Protein AF-G9KZJ2-F1 (afdb_monomer_lite)

Secondary structure (DSSP, 8-state):
-PPEEETTTTEEESSHHHHHHHTTSHHHHHHHHHHHTTPPPPPHHHHHHHHHHHHHHHHHHHHS---EETTTTEE-SSHHHHHHHHTSHHHHHHHHHHHHHHHHHHHHHHHHHHHHTT----

Radius of gyration: 30.72 Å; chains: 1; bounding box: 65×27×93 Å

Structure (mmCIF, N/CA/C/O backbone):
data_AF-G9KZJ2-F1
#
_entry.id   AF-G9KZJ2-F1
#
loop_
_atom_site.group_PDB
_atom_site.id
_atom_site.type_symbol
_atom_site.label_atom_id
_atom_site.label_alt_id
_atom_site.label_comp_id
_atom_site.label_asym_id
_atom_site.label_entity_id
_atom_site.label_seq_id
_atom_site.pdbx_PDB_ins_code
_atom_site.Cartn_x
_atom_site.Cartn_y
_atom_site.Cartn_z
_atom_site.occupancy
_atom_site.B_iso_or_equiv
_atom_site.auth_seq_id
_atom_site.auth_comp_id
_atom_site.auth_asym_id
_atom_site.auth_atom_id
_atom_site.pdbx_PDB_model_num
ATOM 1 N N . MET A 1 1 ? 22.090 1.490 -35.658 1.00 63.34 1 MET A N 1
ATOM 2 C CA . MET A 1 1 ? 20.913 1.982 -34.906 1.00 63.34 1 MET A CA 1
ATOM 3 C C . MET A 1 1 ? 21.382 2.401 -33.523 1.00 63.34 1 MET A C 1
ATOM 5 O O . MET A 1 1 ? 22.229 1.709 -32.973 1.00 63.34 1 MET A O 1
ATOM 9 N N . ALA A 1 2 ? 20.913 3.532 -32.995 1.00 76.81 2 ALA A N 1
ATOM 10 C CA . ALA A 1 2 ? 21.271 3.960 -31.643 1.00 76.81 2 ALA A CA 1
ATOM 11 C C . ALA A 1 2 ? 20.553 3.078 -30.608 1.00 76.81 2 ALA A C 1
ATOM 13 O O . ALA A 1 2 ? 19.364 2.810 -30.745 1.00 76.81 2 ALA A O 1
ATOM 14 N N . THR A 1 3 ? 21.274 2.616 -29.588 1.00 85.00 3 THR A N 1
ATOM 15 C CA . THR A 1 3 ? 20.708 1.855 -28.465 1.00 85.00 3 THR A CA 1
ATOM 16 C C . THR A 1 3 ? 20.401 2.800 -27.312 1.00 85.00 3 THR A C 1
ATOM 18 O O . THR A 1 3 ? 21.304 3.476 -26.814 1.00 85.00 3 THR A O 1
ATOM 21 N N . TYR A 1 4 ? 19.154 2.833 -26.851 1.00 92.38 4 TYR A N 1
ATOM 22 C CA . TYR A 1 4 ? 18.740 3.695 -25.744 1.00 92.38 4 TYR A CA 1
ATOM 23 C C . TYR A 1 4 ? 18.780 2.904 -24.444 1.00 92.38 4 TYR A C 1
ATOM 25 O O . TYR A 1 4 ? 18.155 1.858 -24.348 1.00 92.38 4 TYR A O 1
ATOM 33 N N . THR A 1 5 ? 19.501 3.363 -23.423 1.00 94.50 5 THR A N 1
ATOM 34 C CA . THR A 1 5 ? 19.716 2.559 -22.205 1.00 94.50 5 THR A CA 1
ATOM 35 C C . THR A 1 5 ? 19.346 3.304 -20.935 1.00 94.50 5 THR A C 1
ATOM 37 O O . THR A 1 5 ? 19.551 4.513 -20.834 1.00 94.50 5 THR A O 1
ATOM 40 N N . CYS A 1 6 ? 18.863 2.584 -19.924 1.00 95.25 6 CYS A N 1
ATOM 41 C CA . CYS A 1 6 ? 18.744 3.100 -18.563 1.00 95.25 6 CYS A CA 1
ATOM 42 C C . CYS A 1 6 ? 19.760 2.403 -17.652 1.00 95.25 6 CYS A C 1
ATOM 44 O O . CYS A 1 6 ? 19.620 1.219 -17.356 1.00 95.25 6 CYS A O 1
ATOM 46 N N . ILE A 1 7 ? 20.747 3.150 -17.151 1.00 93.25 7 ILE A N 1
ATOM 47 C CA . ILE A 1 7 ? 21.814 2.611 -16.288 1.00 93.25 7 ILE A CA 1
ATOM 48 C C . ILE A 1 7 ? 21.248 2.130 -14.945 1.00 93.25 7 ILE A C 1
ATOM 50 O O . ILE A 1 7 ? 21.609 1.060 -14.462 1.00 93.25 7 ILE A O 1
ATOM 54 N N . THR A 1 8 ? 20.320 2.892 -14.355 1.00 93.94 8 THR A N 1
ATOM 55 C CA . THR A 1 8 ? 19.691 2.554 -13.067 1.00 93.94 8 THR A CA 1
ATOM 56 C C . THR A 1 8 ? 18.932 1.230 -13.129 1.00 93.94 8 THR A C 1
ATOM 58 O O . THR A 1 8 ? 18.935 0.489 -12.154 1.00 93.94 8 THR A O 1
ATOM 61 N N . CYS A 1 9 ? 18.310 0.914 -14.267 1.00 95.00 9 CYS A N 1
ATOM 62 C CA . CYS A 1 9 ? 17.515 -0.305 -14.434 1.00 95.00 9 CYS A CA 1
ATOM 63 C C . CYS A 1 9 ? 18.225 -1.401 -15.246 1.00 95.00 9 CYS A C 1
ATOM 65 O O . CYS A 1 9 ? 17.671 -2.485 -15.386 1.00 95.00 9 CYS A O 1
ATOM 67 N N . ARG A 1 10 ? 19.437 -1.130 -15.757 1.00 93.75 10 ARG A N 1
ATOM 68 C CA . ARG A 1 10 ? 20.263 -2.036 -16.578 1.00 93.75 10 ARG A CA 1
ATOM 69 C C . ARG A 1 10 ? 19.508 -2.647 -17.765 1.00 93.75 10 ARG A C 1
ATOM 71 O O . ARG A 1 10 ? 19.603 -3.841 -18.023 1.00 93.75 10 ARG A O 1
ATOM 78 N N . VAL A 1 11 ? 18.757 -1.814 -18.483 1.00 93.62 11 VAL A N 1
ATOM 79 C CA . VAL A 1 11 ? 17.929 -2.226 -19.627 1.00 93.62 11 VAL A CA 1
ATOM 80 C C . VAL A 1 11 ? 18.225 -1.369 -20.852 1.00 93.62 11 VAL A C 1
ATOM 82 O O . VAL A 1 11 ? 18.541 -0.181 -20.723 1.00 93.62 11 VAL A O 1
ATOM 85 N N . ALA A 1 12 ? 18.116 -1.984 -22.027 1.00 93.44 12 ALA A N 1
ATOM 86 C CA . ALA A 1 12 ? 18.220 -1.339 -23.326 1.00 93.44 12 ALA A CA 1
ATOM 87 C C . ALA A 1 12 ? 16.860 -1.344 -24.038 1.00 93.44 12 ALA A C 1
ATOM 89 O O . ALA A 1 12 ? 16.067 -2.272 -23.892 1.00 93.44 12 ALA A O 1
ATOM 90 N N . PHE A 1 13 ? 16.612 -0.304 -24.820 1.00 92.81 13 PHE A N 1
ATOM 91 C CA . PHE A 1 13 ? 15.410 -0.075 -25.601 1.00 92.81 13 PHE A CA 1
ATOM 92 C C . PHE A 1 13 ? 15.804 0.146 -27.060 1.00 92.81 13 PHE A C 1
ATOM 94 O O . PHE A 1 13 ? 16.853 0.728 -27.354 1.00 92.81 13 PHE A O 1
ATOM 101 N N . GLY A 1 14 ? 14.935 -0.298 -27.967 1.00 91.75 14 GLY A N 1
ATOM 102 C CA . GLY A 1 14 ? 15.102 -0.071 -29.403 1.00 91.75 14 GLY A CA 1
ATOM 103 C C . GLY A 1 14 ? 14.743 1.346 -29.853 1.00 91.75 14 GLY A C 1
ATOM 104 O O . GLY A 1 14 ? 15.063 1.711 -30.976 1.00 91.75 14 GLY A O 1
ATOM 105 N N . ASP A 1 15 ? 14.095 2.136 -28.991 1.00 93.25 15 ASP A N 1
ATOM 106 C CA . ASP A 1 15 ? 13.516 3.427 -29.352 1.00 93.25 15 ASP A CA 1
ATOM 107 C C . ASP A 1 15 ? 13.583 4.451 -28.197 1.00 93.25 15 ASP A C 1
ATOM 109 O O . ASP A 1 15 ? 13.521 4.095 -27.010 1.00 93.25 15 ASP A O 1
ATOM 113 N N . ALA A 1 16 ? 13.717 5.733 -28.550 1.00 93.00 16 ALA A N 1
ATOM 114 C CA . ALA A 1 16 ? 13.836 6.845 -27.606 1.00 93.00 16 ALA A CA 1
ATOM 115 C C . ALA A 1 16 ? 12.534 7.123 -26.834 1.00 93.00 16 ALA A C 1
ATOM 117 O O . ALA A 1 16 ? 12.573 7.515 -25.662 1.00 93.00 16 ALA A O 1
ATOM 118 N N . ASP A 1 17 ? 11.374 6.928 -27.459 1.00 94.38 17 ASP A N 1
ATOM 119 C CA . ASP A 1 17 ? 10.060 7.120 -26.841 1.00 94.38 17 ASP A CA 1
ATOM 120 C C . ASP A 1 17 ? 9.831 6.083 -25.753 1.00 94.38 17 ASP A C 1
ATOM 122 O O . ASP A 1 17 ? 9.367 6.418 -24.659 1.00 94.38 17 ASP A O 1
ATOM 126 N N . VAL A 1 18 ? 10.256 4.843 -26.004 1.00 93.94 18 VAL A N 1
ATOM 127 C CA . VAL A 1 18 ? 10.202 3.761 -25.014 1.00 93.94 18 VAL A CA 1
ATOM 128 C C . VAL A 1 18 ? 11.083 4.090 -23.806 1.00 93.94 18 VAL A C 1
ATOM 130 O O . VAL A 1 18 ? 10.648 3.926 -22.663 1.00 93.94 18 VAL A O 1
ATOM 133 N N . GLN A 1 19 ? 12.286 4.633 -24.022 1.00 94.69 19 GLN A N 1
ATOM 134 C CA . GLN A 1 19 ? 13.157 5.080 -22.929 1.00 94.69 19 GLN A CA 1
ATOM 135 C C . GLN A 1 19 ? 12.503 6.209 -22.111 1.00 94.69 19 GLN A C 1
ATOM 137 O O . GLN A 1 19 ? 12.499 6.164 -20.876 1.00 94.69 19 GLN A O 1
ATOM 142 N N . ARG A 1 20 ? 11.903 7.206 -22.773 1.00 95.19 20 ARG A N 1
ATOM 143 C CA . ARG A 1 20 ? 11.188 8.306 -22.102 1.00 95.19 20 ARG A CA 1
ATOM 144 C C . ARG A 1 20 ? 9.976 7.814 -21.314 1.00 95.19 20 ARG A C 1
ATOM 146 O O . ARG A 1 20 ? 9.739 8.289 -20.201 1.00 95.19 20 ARG A O 1
ATOM 153 N N . ALA A 1 21 ? 9.226 6.859 -21.859 1.00 95.62 21 ALA A N 1
ATOM 154 C CA . ALA A 1 21 ? 8.112 6.222 -21.169 1.00 95.62 21 ALA A CA 1
ATOM 155 C C . ALA A 1 21 ? 8.596 5.451 -19.932 1.00 95.62 21 ALA A C 1
ATOM 157 O O . ALA A 1 21 ? 8.006 5.590 -18.859 1.00 95.62 21 ALA A O 1
ATOM 158 N N . HIS A 1 22 ? 9.712 4.722 -20.042 1.00 95.38 22 HIS A N 1
ATOM 159 C CA . HIS A 1 22 ? 10.304 3.973 -18.935 1.00 95.38 22 HIS A CA 1
ATOM 160 C C . HIS A 1 22 ? 10.582 4.851 -17.704 1.00 95.38 22 HIS A C 1
ATOM 162 O O . HIS A 1 22 ? 10.215 4.455 -16.596 1.00 95.38 22 HIS A O 1
ATOM 168 N N . TYR A 1 23 ? 11.138 6.057 -17.869 1.00 96.00 23 TYR A N 1
ATOM 169 C CA . TYR A 1 23 ? 11.413 6.973 -16.748 1.00 96.00 23 TYR A CA 1
ATOM 170 C C . TYR A 1 23 ? 10.166 7.363 -15.933 1.00 96.00 23 TYR A C 1
ATOM 172 O O . TYR A 1 23 ? 10.283 7.746 -14.768 1.00 96.00 23 TYR A O 1
ATOM 180 N N . LYS A 1 24 ? 8.967 7.245 -16.516 1.00 96.06 24 LYS A N 1
ATOM 181 C CA . LYS A 1 24 ? 7.688 7.540 -15.851 1.00 96.06 24 LYS A CA 1
ATOM 182 C C . LYS A 1 24 ? 7.081 6.327 -15.140 1.00 96.06 24 LYS A C 1
ATOM 184 O O . LYS A 1 24 ? 6.099 6.489 -14.418 1.00 96.06 24 LYS A O 1
ATOM 189 N N . THR A 1 25 ? 7.636 5.132 -15.337 1.00 95.94 25 THR A N 1
ATOM 190 C CA . THR A 1 25 ? 7.114 3.890 -14.753 1.00 95.94 25 THR A CA 1
ATOM 191 C C . THR A 1 25 ? 7.478 3.744 -13.280 1.00 95.94 25 THR A C 1
ATOM 193 O O . THR A 1 25 ? 8.511 4.231 -12.810 1.00 95.94 25 THR A O 1
ATOM 196 N N . ASP A 1 26 ? 6.660 2.990 -12.548 1.00 95.12 26 ASP A N 1
ATOM 197 C CA . ASP A 1 26 ? 6.940 2.672 -11.147 1.00 95.12 26 ASP A CA 1
ATOM 198 C C . ASP A 1 26 ? 8.155 1.761 -10.985 1.00 95.12 26 ASP A C 1
ATOM 200 O O . ASP A 1 26 ? 8.866 1.873 -9.989 1.00 95.12 26 ASP A O 1
ATOM 204 N N . TRP A 1 27 ? 8.463 0.933 -11.987 1.00 96.44 27 TRP A N 1
ATOM 205 C CA . TRP A 1 27 ? 9.682 0.127 -11.995 1.00 96.44 27 TRP A CA 1
ATOM 206 C C . TRP A 1 27 ? 10.944 1.001 -11.959 1.00 96.44 27 TRP A C 1
ATOM 208 O O . TRP A 1 27 ? 11.838 0.761 -11.144 1.00 96.44 27 TRP A O 1
ATOM 218 N N . HIS A 1 28 ? 10.991 2.070 -12.767 1.00 96.56 28 HIS A N 1
ATOM 219 C CA . HIS A 1 28 ? 12.107 3.017 -12.746 1.00 96.56 28 HIS A CA 1
ATOM 220 C C . HIS A 1 28 ? 12.230 3.721 -11.391 1.00 96.56 28 HIS A C 1
ATOM 222 O O . HIS A 1 28 ? 13.308 3.749 -10.796 1.00 96.56 28 HIS A O 1
ATOM 228 N N . ARG A 1 29 ? 11.115 4.247 -10.867 1.00 96.56 29 ARG A N 1
ATOM 229 C CA . ARG A 1 29 ? 11.076 4.916 -9.555 1.00 96.56 29 ARG A CA 1
ATOM 230 C C . ARG A 1 29 ? 11.518 3.983 -8.428 1.00 96.56 29 ARG A C 1
ATOM 232 O O . ARG A 1 29 ? 12.242 4.405 -7.529 1.00 96.56 29 ARG A O 1
ATOM 239 N N . TYR A 1 30 ? 11.097 2.722 -8.478 1.00 96.00 30 TYR A N 1
ATOM 240 C CA . TYR A 1 30 ? 11.468 1.703 -7.505 1.00 96.00 30 TYR A CA 1
ATOM 241 C C . TYR A 1 30 ? 12.976 1.430 -7.532 1.00 96.00 30 TYR A C 1
ATOM 243 O O . TYR A 1 30 ? 13.634 1.529 -6.496 1.00 96.00 30 TYR A O 1
ATOM 251 N N . ASN A 1 31 ? 13.551 1.182 -8.711 1.00 96.69 31 ASN A N 1
ATOM 252 C CA . ASN A 1 31 ? 14.993 0.971 -8.852 1.00 96.69 31 ASN A CA 1
ATOM 253 C C . ASN A 1 31 ? 15.816 2.216 -8.505 1.00 96.69 31 ASN A C 1
ATOM 255 O O . ASN A 1 31 ? 16.897 2.085 -7.935 1.00 96.69 31 ASN A O 1
ATOM 259 N N . LEU A 1 32 ? 15.299 3.418 -8.774 1.00 96.06 32 LEU A N 1
ATOM 260 C CA . LEU A 1 32 ? 15.936 4.664 -8.354 1.00 96.06 32 LEU A CA 1
ATOM 261 C C . LEU A 1 32 ? 16.015 4.764 -6.825 1.00 96.06 32 LEU A C 1
ATOM 263 O O . LEU A 1 32 ? 17.086 5.047 -6.295 1.00 96.06 32 LEU A O 1
ATOM 267 N N . LYS A 1 33 ? 14.926 4.452 -6.109 1.00 96.19 33 LYS A N 1
ATOM 268 C CA . LYS A 1 33 ? 14.931 4.389 -4.636 1.00 96.19 33 LYS A CA 1
ATOM 269 C C . LYS A 1 33 ? 15.909 3.338 -4.108 1.00 96.19 33 LYS A C 1
ATOM 271 O O . LYS A 1 33 ? 16.604 3.606 -3.136 1.00 96.19 33 LYS A O 1
ATOM 276 N N . ARG A 1 34 ? 16.002 2.167 -4.754 1.00 96.50 34 ARG A N 1
ATOM 277 C CA . ARG A 1 34 ? 16.995 1.142 -4.381 1.00 96.50 34 ARG A CA 1
ATOM 278 C C . ARG A 1 34 ? 18.423 1.642 -4.572 1.00 96.50 34 ARG A C 1
ATOM 280 O O . ARG A 1 34 ? 19.224 1.486 -3.664 1.00 96.50 34 ARG A O 1
ATOM 287 N N . LYS A 1 35 ? 18.708 2.300 -5.698 1.00 95.06 35 LYS A N 1
ATOM 288 C CA . LYS A 1 35 ? 20.025 2.880 -5.985 1.00 95.06 35 LYS A CA 1
ATOM 289 C C . LYS A 1 35 ? 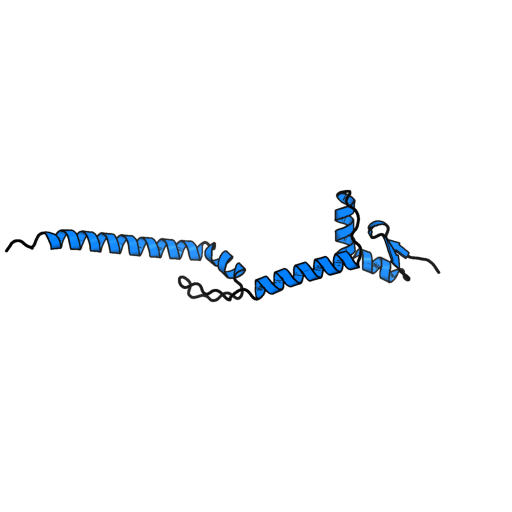20.433 3.934 -4.952 1.00 95.06 35 LYS A C 1
ATOM 291 O O . LYS A 1 35 ? 21.581 3.940 -4.541 1.00 95.06 35 LYS A O 1
ATOM 296 N N . VAL A 1 36 ? 19.506 4.802 -4.534 1.00 95.50 36 VAL A N 1
ATOM 297 C CA . VAL A 1 36 ? 19.755 5.810 -3.480 1.00 95.50 36 VAL A CA 1
ATOM 298 C C . VAL A 1 36 ? 20.061 5.160 -2.126 1.00 95.50 36 VAL A C 1
ATOM 300 O O . VAL A 1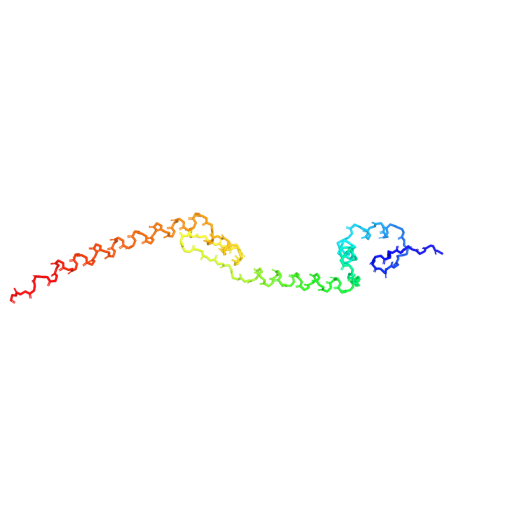 36 ? 20.766 5.744 -1.318 1.00 95.50 36 VAL A O 1
ATOM 303 N N . ALA A 1 37 ? 19.556 3.951 -1.890 1.00 96.06 37 ALA A N 1
ATOM 304 C CA . ALA A 1 37 ? 19.837 3.158 -0.698 1.00 96.06 37 ALA A CA 1
ATOM 305 C C . ALA A 1 37 ? 20.981 2.142 -0.904 1.00 96.06 37 ALA A C 1
ATOM 307 O O . ALA A 1 37 ? 21.014 1.128 -0.209 1.00 96.06 37 ALA A O 1
ATOM 308 N N . ASP A 1 38 ? 21.847 2.352 -1.905 1.00 94.19 38 ASP A N 1
ATOM 309 C CA . ASP A 1 38 ? 22.973 1.471 -2.266 1.00 94.19 38 ASP A CA 1
ATOM 310 C C . ASP A 1 38 ? 22.593 -0.006 -2.494 1.00 94.19 38 ASP A C 1
ATOM 312 O O . ASP A 1 38 ? 23.408 -0.925 -2.406 1.00 94.19 38 ASP A O 1
ATOM 316 N N . MET A 1 39 ? 21.331 -0.261 -2.845 1.00 93.19 39 MET A N 1
ATOM 317 C CA . MET A 1 39 ? 20.824 -1.589 -3.167 1.00 93.19 39 MET A CA 1
ATOM 318 C C . MET A 1 39 ? 20.874 -1.859 -4.672 1.00 93.19 39 MET A C 1
ATOM 320 O O . MET A 1 39 ? 20.610 -0.990 -5.506 1.00 93.19 39 MET A O 1
ATOM 324 N N . ALA A 1 40 ? 21.113 -3.124 -5.025 1.00 91.00 40 ALA A N 1
ATOM 325 C CA . ALA A 1 40 ? 21.068 -3.578 -6.411 1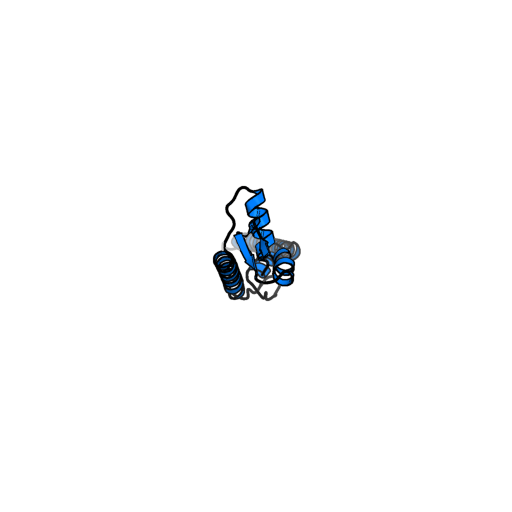.00 91.00 40 ALA A CA 1
ATOM 326 C C . ALA A 1 40 ? 19.685 -3.328 -7.059 1.00 91.00 40 ALA A C 1
ATOM 328 O O . ALA A 1 40 ? 18.652 -3.469 -6.395 1.00 91.00 40 ALA A O 1
ATOM 329 N N . PRO A 1 41 ? 19.622 -2.998 -8.359 1.00 92.62 41 PRO A N 1
ATOM 330 C CA . PRO A 1 41 ? 18.351 -2.855 -9.062 1.00 92.62 41 PRO A CA 1
ATOM 331 C C . PRO A 1 41 ? 17.652 -4.210 -9.233 1.00 92.62 41 PRO A C 1
ATOM 333 O O . PRO A 1 41 ? 18.294 -5.258 -9.281 1.00 92.62 41 PRO A O 1
ATOM 336 N N . VAL A 1 42 ? 16.324 -4.189 -9.321 1.00 94.94 42 VAL A N 1
ATOM 337 C CA . VAL A 1 42 ? 15.496 -5.361 -9.632 1.00 94.94 42 VAL A CA 1
ATOM 338 C C . VAL A 1 42 ? 15.220 -5.404 -11.130 1.00 94.94 42 VAL A C 1
ATOM 340 O O . VAL A 1 42 ? 14.948 -4.370 -11.748 1.00 94.94 42 VAL A O 1
ATOM 343 N N . THR A 1 43 ? 15.265 -6.604 -11.705 1.00 94.38 43 THR A N 1
ATOM 344 C CA . THR A 1 43 ? 14.911 -6.851 -13.108 1.00 94.38 43 THR A CA 1
ATOM 345 C C . THR A 1 43 ? 13.430 -6.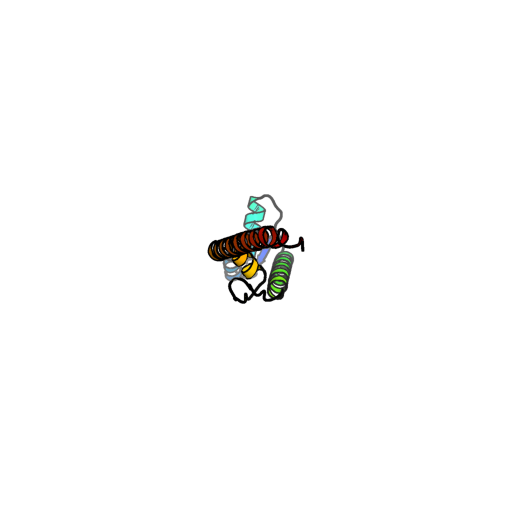568 -13.374 1.00 94.38 43 THR A C 1
ATOM 347 O O . THR A 1 43 ? 12.629 -6.428 -12.443 1.00 94.38 43 THR A O 1
ATOM 350 N N . ALA A 1 44 ? 13.043 -6.454 -14.644 1.00 91.31 44 ALA A N 1
ATOM 351 C CA . ALA A 1 44 ? 11.646 -6.217 -14.998 1.00 91.31 44 ALA A CA 1
ATOM 352 C C . ALA A 1 44 ? 10.756 -7.386 -14.543 1.00 91.31 44 ALA A C 1
ATOM 354 O O . ALA A 1 44 ? 9.691 -7.169 -13.962 1.00 91.31 44 ALA A O 1
ATOM 355 N N . GLU A 1 45 ? 11.234 -8.616 -14.721 1.00 92.00 45 GLU A N 1
ATOM 356 C CA . GLU A 1 45 ? 10.552 -9.853 -14.342 1.00 92.00 45 GLU A CA 1
ATOM 357 C C . GLU A 1 45 ? 10.368 -9.922 -12.824 1.00 92.00 45 GLU A C 1
ATOM 359 O O . GLU A 1 45 ? 9.252 -10.108 -12.341 1.00 92.00 45 GLU A O 1
ATOM 364 N N . GLY A 1 46 ? 11.437 -9.664 -12.062 1.00 93.25 46 GLY A N 1
ATOM 365 C CA . GLY A 1 46 ? 11.382 -9.678 -10.601 1.00 93.25 46 GLY A CA 1
ATOM 366 C C . GLY A 1 46 ? 10.487 -8.574 -10.032 1.00 93.25 46 GLY A C 1
ATOM 367 O O . GLY A 1 46 ? 9.854 -8.757 -8.992 1.00 93.25 46 GLY A O 1
ATOM 368 N N . PHE A 1 47 ? 10.388 -7.424 -10.704 1.00 93.44 47 PHE A N 1
ATOM 369 C CA . PHE A 1 47 ? 9.443 -6.379 -10.314 1.00 93.44 47 PHE A CA 1
ATOM 370 C C . PHE A 1 47 ? 7.999 -6.796 -10.602 1.00 93.44 47 PHE A C 1
ATOM 372 O O . PHE A 1 47 ? 7.136 -6.646 -9.737 1.00 93.44 47 PHE A O 1
ATOM 379 N N . GLN A 1 48 ? 7.729 -7.360 -11.781 1.00 92.94 48 GLN A N 1
ATOM 380 C CA . GLN A 1 48 ? 6.399 -7.860 -12.123 1.00 92.94 48 GLN A CA 1
ATOM 381 C C . GLN A 1 48 ? 5.935 -8.961 -11.170 1.00 92.94 48 GLN A C 1
ATOM 383 O O . GLN A 1 48 ? 4.775 -8.951 -10.762 1.00 92.94 48 GLN A O 1
ATOM 388 N N . GLU A 1 49 ? 6.814 -9.889 -10.797 1.00 93.75 49 GLU A N 1
ATOM 389 C CA . GLU A 1 49 ? 6.502 -10.940 -9.829 1.00 93.75 49 GLU A CA 1
ATOM 390 C C . GLU A 1 49 ? 6.125 -10.350 -8.466 1.00 93.75 49 GLU A C 1
ATOM 392 O O . GLU A 1 49 ? 5.081 -10.694 -7.915 1.00 93.75 49 GLU A O 1
ATOM 397 N N . ARG A 1 50 ? 6.892 -9.370 -7.970 1.00 92.44 50 ARG A N 1
ATOM 398 C CA . ARG A 1 50 ? 6.566 -8.649 -6.725 1.00 92.44 50 ARG A CA 1
ATOM 399 C C . ARG A 1 50 ? 5.214 -7.946 -6.801 1.00 92.44 50 ARG A C 1
ATOM 401 O O . ARG A 1 50 ? 4.446 -8.011 -5.846 1.00 92.44 50 ARG A O 1
ATOM 408 N N . VAL A 1 51 ? 4.909 -7.297 -7.926 1.00 92.69 51 VAL A N 1
ATOM 409 C CA . VAL A 1 51 ? 3.609 -6.642 -8.145 1.00 92.69 51 VAL A CA 1
ATOM 410 C C . VAL A 1 51 ? 2.476 -7.670 -8.153 1.00 92.69 51 VAL A C 1
ATOM 412 O O . VAL A 1 51 ? 1.437 -7.425 -7.541 1.00 92.69 51 VAL A O 1
ATOM 415 N N . ARG A 1 52 ? 2.658 -8.826 -8.804 1.00 91.31 52 ARG A N 1
ATOM 416 C CA . ARG A 1 52 ? 1.663 -9.912 -8.798 1.00 91.31 52 ARG A CA 1
ATOM 417 C C . ARG A 1 52 ? 1.450 -10.468 -7.395 1.00 91.31 52 ARG A C 1
ATOM 419 O O . ARG A 1 52 ? 0.302 -10.602 -6.986 1.00 91.31 52 ARG A O 1
ATOM 426 N N . ALA A 1 53 ? 2.526 -10.726 -6.654 1.00 90.31 53 ALA A N 1
ATOM 427 C CA . ALA A 1 53 ? 2.449 -11.206 -5.279 1.00 90.31 53 ALA A CA 1
ATOM 428 C C . ALA A 1 53 ? 1.693 -10.214 -4.382 1.00 90.31 53 ALA A C 1
ATOM 430 O O . ALA A 1 53 ? 0.765 -10.605 -3.682 1.00 90.31 53 ALA A O 1
ATOM 431 N N . GLN A 1 54 ? 2.011 -8.917 -4.468 1.00 88.31 54 GLN A N 1
ATOM 432 C CA . GLN A 1 54 ? 1.286 -7.868 -3.743 1.00 88.31 54 GLN A CA 1
ATOM 433 C C . GLN A 1 54 ? -0.208 -7.841 -4.084 1.00 88.31 54 GLN A C 1
ATOM 435 O O . GLN A 1 54 ? -1.038 -7.792 -3.181 1.00 88.31 54 GLN A O 1
ATOM 440 N N . ARG A 1 55 ? -0.564 -7.921 -5.371 1.00 87.38 55 ARG A N 1
ATOM 441 C CA . ARG A 1 55 ? -1.972 -7.956 -5.796 1.00 87.38 55 ARG A CA 1
ATOM 442 C C . ARG A 1 55 ? -2.698 -9.194 -5.280 1.00 87.38 55 ARG A C 1
ATOM 444 O O . ARG A 1 55 ? -3.831 -9.067 -4.835 1.00 87.38 55 ARG A O 1
ATOM 451 N N . ALA A 1 56 ? -2.050 -10.358 -5.308 1.00 83.88 56 ALA A N 1
ATOM 452 C CA . ALA A 1 56 ? -2.624 -11.594 -4.790 1.00 83.88 56 ALA A CA 1
ATOM 453 C C . ALA A 1 56 ? -2.904 -11.501 -3.281 1.00 83.88 56 ALA A C 1
ATOM 455 O O . ALA A 1 56 ? -3.975 -11.919 -2.851 1.00 83.88 56 ALA A O 1
ATOM 456 N N . VAL A 1 57 ? -1.999 -10.892 -2.503 1.00 80.81 57 VAL A N 1
ATOM 457 C CA . VAL A 1 57 ? -2.223 -10.616 -1.072 1.00 80.81 57 VAL A CA 1
ATOM 458 C C . VAL A 1 57 ? -3.434 -9.701 -0.889 1.00 80.81 57 VAL A C 1
ATOM 460 O O . VAL A 1 57 ? -4.369 -10.070 -0.186 1.00 80.81 57 VAL A O 1
ATOM 463 N N . THR A 1 58 ? -3.484 -8.563 -1.587 1.00 77.75 58 THR A N 1
ATOM 464 C CA . THR A 1 58 ? -4.621 -7.630 -1.490 1.00 77.75 58 THR A CA 1
ATOM 465 C C . THR A 1 58 ? -5.948 -8.265 -1.924 1.00 77.75 58 THR A C 1
ATOM 467 O O . THR A 1 58 ? -6.997 -7.969 -1.354 1.00 77.75 58 THR A O 1
ATOM 470 N N . GLU A 1 59 ? -5.936 -9.148 -2.924 1.00 75.88 59 GLU A N 1
ATOM 471 C CA . GLU A 1 59 ? -7.141 -9.839 -3.390 1.00 75.88 59 GLU A CA 1
ATOM 472 C C . GLU A 1 59 ? -7.580 -10.979 -2.455 1.00 75.88 59 GLU A C 1
ATOM 474 O O . GLU A 1 59 ? -8.773 -11.242 -2.308 1.00 75.88 59 GLU A O 1
ATOM 479 N N . GLN A 1 60 ? -6.647 -11.650 -1.780 1.00 69.62 60 GLN A N 1
ATOM 480 C CA . GLN A 1 60 ? -6.986 -12.587 -0.708 1.00 69.62 60 GLN A CA 1
ATOM 481 C C . GLN A 1 60 ? -7.555 -11.851 0.512 1.00 69.62 60 GLN A C 1
ATOM 483 O O . GLN A 1 60 ? -8.568 -12.280 1.062 1.00 69.62 60 GLN A O 1
ATOM 488 N N . GLU A 1 61 ? -6.979 -10.705 0.883 1.00 65.62 61 GLU A N 1
ATOM 489 C CA . GLU A 1 61 ? -7.494 -9.840 1.953 1.00 65.62 61 GLU A CA 1
ATOM 490 C C . GLU A 1 61 ? -8.890 -9.277 1.636 1.00 65.62 61 GLU A C 1
ATOM 492 O O . GLU A 1 61 ? -9.704 -9.099 2.543 1.00 65.62 61 GLU A O 1
ATOM 497 N N . SER A 1 62 ? -9.212 -9.034 0.360 1.00 63.25 62 SER A N 1
ATOM 498 C CA . SER A 1 62 ? -10.550 -8.578 -0.044 1.00 63.25 62 SER A CA 1
ATOM 499 C C . SER A 1 62 ? -11.603 -9.693 -0.039 1.00 63.25 62 SER A C 1
ATOM 501 O O . SER A 1 62 ? -12.782 -9.413 0.173 1.00 63.25 62 SER A O 1
ATOM 503 N N . LYS A 1 63 ? -11.194 -10.958 -0.209 1.00 60.97 63 LYS A N 1
ATOM 504 C CA . LYS A 1 63 ? -12.076 -12.141 -0.131 1.00 60.97 63 LYS A CA 1
ATOM 505 C C . LYS A 1 63 ? -12.348 -12.595 1.313 1.00 60.97 63 LYS A C 1
ATOM 507 O O . LYS A 1 63 ? -13.227 -13.427 1.538 1.00 60.97 63 LYS A O 1
ATOM 512 N N . GLY A 1 64 ? -11.644 -12.026 2.293 1.00 58.44 64 GLY A N 1
ATOM 513 C CA . GLY A 1 64 ? -11.840 -12.266 3.721 1.00 58.44 64 GLY A CA 1
ATOM 514 C C . GLY A 1 64 ? -13.085 -11.573 4.280 1.00 58.44 64 GLY A C 1
ATOM 515 O O . GLY A 1 64 ? -13.032 -10.409 4.674 1.00 58.44 64 GLY A O 1
ATOM 516 N N . THR A 1 65 ? -14.188 -12.330 4.313 1.00 61.59 65 THR A N 1
ATOM 517 C CA . THR A 1 65 ? -15.388 -12.187 5.162 1.00 61.59 65 THR A CA 1
ATOM 518 C C . THR A 1 65 ? -15.934 -10.768 5.332 1.00 61.59 65 THR A C 1
ATOM 520 O O . THR A 1 65 ? -15.468 -9.997 6.168 1.00 61.59 65 THR A O 1
ATOM 523 N N . ALA A 1 66 ? -17.011 -10.454 4.610 1.00 61.62 66 ALA A N 1
ATOM 524 C CA . ALA A 1 66 ? -17.862 -9.314 4.927 1.00 61.62 66 ALA A CA 1
ATOM 525 C C . ALA A 1 66 ? -18.323 -9.401 6.394 1.00 61.62 66 ALA A C 1
ATOM 527 O O . ALA A 1 66 ? -19.157 -10.238 6.743 1.00 61.62 66 ALA A O 1
ATOM 528 N N . THR A 1 67 ? -17.767 -8.556 7.261 1.00 77.12 67 THR A N 1
ATOM 529 C CA . THR A 1 67 ? -18.080 -8.583 8.691 1.00 77.12 67 THR A CA 1
ATOM 530 C C . THR A 1 67 ? -19.218 -7.619 9.000 1.00 77.12 67 THR A C 1
ATOM 532 O O . THR A 1 67 ? -19.286 -6.502 8.480 1.00 77.12 67 THR A O 1
ATOM 535 N N . TYR A 1 68 ? -20.143 -8.060 9.845 1.00 88.56 68 TYR A N 1
ATOM 536 C CA . TYR A 1 68 ? -21.285 -7.282 10.305 1.00 88.56 68 TYR A CA 1
ATOM 537 C C . TYR A 1 68 ? -21.050 -6.813 11.741 1.00 88.56 68 TYR A C 1
ATOM 539 O O . TYR A 1 68 ? -20.735 -7.614 12.616 1.00 88.56 68 TYR A O 1
ATOM 547 N N . CYS A 1 69 ? -21.236 -5.519 11.995 1.00 90.75 69 CYS A N 1
ATOM 548 C CA . CYS A 1 69 ? -21.241 -4.971 13.344 1.00 90.75 69 CYS A CA 1
ATOM 549 C C . CYS A 1 69 ? -22.652 -5.044 13.927 1.00 90.75 69 CYS A C 1
ATOM 551 O O . CYS A 1 69 ? -23.553 -4.381 13.416 1.00 90.75 69 CYS A O 1
ATOM 553 N N . THR A 1 70 ? -22.833 -5.765 15.031 1.00 89.56 70 THR A N 1
ATOM 554 C CA . THR A 1 70 ? -24.110 -5.861 15.760 1.00 89.56 70 THR A CA 1
ATOM 555 C C . THR A 1 70 ? -24.474 -4.553 16.468 1.00 89.56 70 THR A C 1
ATOM 557 O O . THR A 1 70 ? -25.620 -4.121 16.397 1.00 89.56 70 THR A O 1
ATOM 560 N N . VAL A 1 71 ? -23.492 -3.865 17.063 1.00 89.25 71 VAL A N 1
ATOM 561 C CA . VAL A 1 71 ? -23.681 -2.598 17.801 1.00 89.25 71 VAL A CA 1
ATOM 562 C C . VAL A 1 71 ? -24.178 -1.477 16.889 1.00 89.25 71 VAL A C 1
ATOM 564 O O . VAL A 1 71 ? -25.048 -0.693 17.255 1.00 89.25 71 VAL A O 1
ATOM 567 N N . CYS A 1 72 ? -23.616 -1.392 15.683 1.00 90.12 72 CYS A N 1
ATOM 568 C CA . CYS A 1 72 ? -23.954 -0.356 14.708 1.00 90.12 72 CYS A CA 1
ATOM 569 C C . CYS A 1 72 ? -24.914 -0.843 13.616 1.00 90.12 72 CYS A C 1
ATOM 571 O O . CYS A 1 72 ? -25.304 -0.041 12.768 1.00 90.12 72 CYS A O 1
ATOM 573 N N . SER A 1 73 ? -25.254 -2.135 13.612 1.00 90.88 73 SER A N 1
ATOM 574 C CA . SER A 1 73 ? -26.067 -2.802 12.587 1.00 90.88 73 SER A CA 1
ATOM 575 C C . SER A 1 73 ? -25.600 -2.515 11.148 1.00 90.88 73 SER A C 1
ATOM 577 O O . SER A 1 73 ? -26.403 -2.296 10.243 1.00 90.88 73 SER A O 1
ATOM 579 N N . LYS A 1 74 ? -24.277 -2.482 10.925 1.00 88.19 74 LYS A N 1
ATOM 580 C CA . LYS A 1 74 ? -23.644 -2.143 9.633 1.00 88.19 74 LYS A CA 1
ATOM 581 C C . LYS A 1 74 ? -22.868 -3.330 9.069 1.00 88.19 74 LYS A C 1
ATOM 583 O O . LYS A 1 74 ? -22.130 -3.979 9.802 1.00 88.19 74 LYS A O 1
ATOM 588 N N . LYS A 1 75 ? -23.003 -3.578 7.762 1.00 89.12 75 LYS A N 1
ATOM 589 C CA . LYS A 1 75 ? -22.191 -4.550 7.008 1.00 89.12 75 LYS A CA 1
ATOM 590 C C . LYS A 1 75 ? -21.007 -3.843 6.354 1.00 89.12 75 LYS A C 1
ATOM 592 O O . LYS A 1 75 ? -21.175 -2.747 5.820 1.00 89.12 75 LYS A O 1
ATOM 597 N N . PHE A 1 76 ? -19.842 -4.478 6.374 1.00 88.88 76 PHE A N 1
ATOM 598 C CA . PHE A 1 76 ? -18.616 -3.950 5.782 1.00 88.88 76 PHE A CA 1
ATOM 599 C C . PHE A 1 76 ? -18.152 -4.841 4.634 1.00 88.88 76 PHE A C 1
ATOM 601 O O . PHE A 1 76 ? -18.287 -6.060 4.689 1.00 88.88 76 PHE A O 1
ATOM 608 N N . ALA A 1 77 ? -17.622 -4.212 3.586 1.00 81.81 77 ALA A N 1
ATOM 609 C CA . ALA A 1 77 ? -17.191 -4.896 2.369 1.00 81.81 77 ALA A CA 1
ATOM 610 C C . ALA A 1 77 ? -15.866 -5.663 2.531 1.00 81.81 77 ALA A C 1
ATOM 612 O O . ALA A 1 77 ? -15.536 -6.482 1.685 1.00 81.81 77 ALA A O 1
ATOM 613 N N . SER A 1 78 ? -15.108 -5.399 3.598 1.00 82.19 78 SER A N 1
ATOM 614 C CA . SER A 1 78 ? -13.876 -6.112 3.931 1.00 82.19 78 SER A CA 1
ATOM 615 C C . SER A 1 78 ? -13.659 -6.139 5.441 1.00 82.19 78 SER A C 1
ATOM 617 O O . SER A 1 78 ? -14.123 -5.247 6.164 1.00 82.19 78 SER A O 1
ATOM 619 N N . PHE A 1 79 ? -12.906 -7.132 5.913 1.00 82.62 79 PHE A N 1
ATOM 620 C CA . PHE A 1 79 ? -12.516 -7.231 7.317 1.00 82.62 79 PHE A CA 1
ATOM 621 C C . PHE A 1 79 ? -11.742 -5.991 7.800 1.00 82.62 79 PHE A C 1
ATOM 623 O O . PHE A 1 79 ?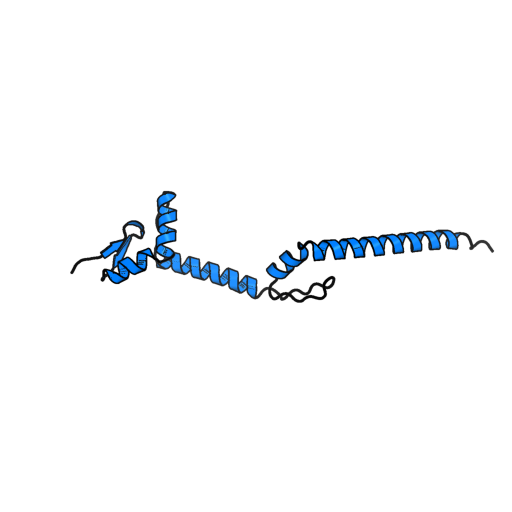 -12.028 -5.462 8.868 1.00 82.62 79 PHE A O 1
ATOM 630 N N . ASN A 1 80 ? -10.841 -5.440 6.981 1.00 84.06 80 ASN A N 1
ATOM 631 C CA . ASN A 1 80 ? -10.061 -4.254 7.352 1.00 84.06 80 ASN A CA 1
ATOM 632 C C . ASN A 1 80 ? -10.946 -2.998 7.537 1.00 84.06 80 ASN A C 1
ATOM 634 O O . ASN A 1 80 ? -10.730 -2.186 8.440 1.00 84.06 80 ASN A O 1
ATOM 638 N N . ALA A 1 81 ? -11.992 -2.834 6.716 1.00 87.31 81 ALA A N 1
ATOM 639 C CA . ALA A 1 81 ? -12.966 -1.756 6.905 1.00 87.31 81 ALA A CA 1
ATOM 640 C C . ALA A 1 81 ? -13.768 -1.941 8.206 1.00 87.31 81 ALA A C 1
ATOM 642 O O . ALA A 1 81 ? -14.048 -0.964 8.905 1.00 87.31 81 ALA A O 1
ATOM 643 N N . TYR A 1 82 ? -14.094 -3.188 8.552 1.00 88.75 82 TYR A N 1
ATOM 644 C CA . TYR A 1 82 ? -14.729 -3.526 9.821 1.00 88.75 82 TYR A CA 1
ATOM 645 C C . TYR A 1 82 ? -13.816 -3.269 11.030 1.00 88.75 82 TYR A C 1
ATOM 647 O O . TYR A 1 82 ? -14.246 -2.623 11.981 1.00 88.75 82 TYR A O 1
ATOM 655 N N . GLU A 1 83 ? -12.547 -3.679 10.996 1.00 87.12 83 GLU A N 1
ATOM 656 C CA . GLU A 1 83 ? -11.596 -3.403 12.082 1.00 87.12 83 GLU A CA 1
ATOM 657 C C . GLU A 1 83 ? -11.401 -1.904 12.320 1.00 87.12 83 GLU A C 1
ATOM 659 O O . GLU A 1 83 ? -11.392 -1.438 13.463 1.00 87.12 83 GLU A O 1
ATOM 664 N N . ASN A 1 84 ? -11.287 -1.122 11.244 1.00 90.44 84 ASN A N 1
ATOM 665 C CA . ASN A 1 84 ? -11.224 0.333 11.361 1.00 90.44 84 ASN A CA 1
ATOM 666 C C . ASN A 1 84 ? -12.525 0.913 11.931 1.00 90.44 84 ASN A C 1
ATOM 668 O O . ASN A 1 84 ? -12.487 1.857 12.723 1.00 90.44 84 ASN A O 1
ATOM 672 N N . HIS A 1 85 ? -13.679 0.333 11.590 1.00 92.38 85 HIS A N 1
ATOM 673 C CA . HIS A 1 85 ? -14.951 0.710 12.197 1.00 92.38 85 HIS A CA 1
ATOM 674 C C . HIS A 1 85 ? -14.983 0.450 13.710 1.00 92.38 85 HIS A C 1
ATOM 676 O O . HIS A 1 85 ? -15.422 1.339 14.444 1.00 92.38 85 HIS A O 1
ATOM 682 N N . LEU A 1 86 ? -14.486 -0.696 14.187 1.00 90.31 86 LEU A N 1
ATOM 683 C CA . LEU A 1 86 ? -14.426 -1.006 15.623 1.00 90.31 86 LEU A CA 1
ATOM 684 C C . LEU A 1 86 ? -13.591 0.022 16.403 1.00 90.31 86 LEU A C 1
ATOM 686 O O . LEU A 1 86 ? -13.931 0.390 17.524 1.00 90.31 86 LEU A O 1
ATOM 690 N N . LYS A 1 87 ? -12.537 0.558 15.779 1.00 92.00 87 LYS A N 1
ATOM 691 C CA . LYS A 1 87 ? -11.674 1.602 16.362 1.00 92.00 87 LYS A CA 1
ATOM 692 C C . LYS A 1 87 ? -12.265 3.014 16.253 1.00 92.00 87 LYS A C 1
ATOM 694 O O . LYS A 1 87 ? -11.711 3.962 16.808 1.00 92.00 87 LYS A O 1
ATOM 699 N N . SER A 1 88 ? -13.377 3.190 15.537 1.00 93.81 88 SER A N 1
ATOM 700 C CA . SER A 1 88 ? -13.989 4.506 15.348 1.00 93.81 88 SER A CA 1
ATOM 701 C C . SER A 1 88 ? -14.606 5.031 16.647 1.00 93.81 88 SER A C 1
ATOM 703 O O . SER A 1 88 ? -15.269 4.298 17.383 1.00 93.81 88 SER A O 1
ATOM 705 N N . ARG A 1 89 ? -14.450 6.339 16.906 1.00 93.31 89 ARG A N 1
ATOM 706 C CA . ARG A 1 89 ? -14.974 7.000 18.119 1.00 93.31 89 ARG A CA 1
ATOM 707 C C . ARG A 1 89 ? -16.448 6.681 18.364 1.00 93.31 89 ARG A C 1
ATOM 709 O O . ARG A 1 89 ? -16.818 6.319 19.473 1.00 93.31 89 ARG A O 1
ATOM 716 N N . ARG A 1 90 ? -17.262 6.737 17.306 1.00 91.25 90 ARG A N 1
ATOM 717 C CA . ARG A 1 90 ? -18.702 6.474 17.379 1.00 91.25 90 ARG A CA 1
ATOM 718 C C . ARG A 1 90 ? -19.017 5.054 17.857 1.00 91.25 90 ARG A C 1
ATOM 720 O O . ARG A 1 90 ? -19.923 4.894 18.665 1.00 91.25 90 ARG A O 1
ATOM 727 N N . HIS A 1 91 ? -18.306 4.042 17.355 1.00 93.31 91 HIS A N 1
ATOM 728 C CA . HIS A 1 91 ? -18.513 2.657 17.780 1.00 93.31 91 HIS A CA 1
ATOM 729 C C . HIS A 1 91 ? -18.162 2.495 19.264 1.00 93.31 91 HIS A C 1
ATOM 731 O O . HIS A 1 91 ? -18.999 2.068 20.058 1.00 93.31 91 HIS A O 1
ATOM 737 N N . VAL A 1 92 ? -16.970 2.956 19.650 1.00 93.62 92 VAL A N 1
ATOM 738 C CA . VAL A 1 92 ? -16.459 2.856 21.024 1.00 93.62 92 VAL A CA 1
ATOM 739 C C . VAL A 1 92 ? -17.355 3.588 22.031 1.00 93.62 92 VAL A C 1
ATOM 741 O O . VAL A 1 92 ? -17.573 3.103 23.140 1.00 93.62 92 VAL A O 1
ATOM 744 N N . GLU A 1 93 ? -17.887 4.760 21.681 1.00 92.75 93 GLU A N 1
ATOM 745 C CA . GLU A 1 93 ? -18.795 5.515 22.555 1.00 92.75 93 GLU A CA 1
ATOM 746 C C . GLU A 1 93 ? -20.139 4.806 22.750 1.00 92.75 93 GLU A C 1
ATOM 748 O O . GLU A 1 93 ? -20.648 4.759 23.875 1.00 92.75 93 GLU A O 1
ATOM 753 N N . LEU A 1 94 ? -20.697 4.223 21.683 1.00 90.62 94 LEU A N 1
ATOM 754 C CA . LEU A 1 94 ? -21.931 3.440 21.763 1.00 90.62 94 LEU A CA 1
ATOM 755 C C . LEU A 1 94 ? -21.740 2.188 22.621 1.00 90.62 94 LEU A C 1
ATOM 757 O O . LEU A 1 94 ? -22.560 1.943 23.507 1.00 90.62 94 LEU A O 1
ATOM 761 N N . GLU A 1 95 ? -20.643 1.453 22.429 1.00 91.00 95 GLU A N 1
ATOM 762 C CA . GLU A 1 95 ? -20.320 0.291 23.262 1.00 91.00 95 GLU A CA 1
ATOM 763 C C . GLU A 1 95 ? -20.153 0.672 24.733 1.00 91.00 95 GLU A C 1
ATOM 765 O O . GLU A 1 95 ? -20.799 0.089 25.603 1.00 91.00 95 GLU A O 1
ATOM 770 N N . LYS A 1 96 ? -19.363 1.711 25.034 1.00 90.69 96 LYS A N 1
ATOM 771 C CA . LYS A 1 96 ? -19.180 2.184 26.416 1.00 90.69 96 LYS A CA 1
ATOM 772 C C . LYS A 1 96 ? -20.502 2.582 27.067 1.00 90.69 96 LYS A C 1
ATOM 774 O O . LYS A 1 96 ? -20.704 2.319 28.254 1.00 90.69 96 LYS A O 1
ATOM 779 N N . LYS A 1 97 ? -21.403 3.224 26.318 1.00 90.25 97 LYS A N 1
ATOM 780 C CA . LYS A 1 97 ? -22.727 3.597 26.828 1.00 90.25 97 LYS A CA 1
ATOM 781 C C . LYS A 1 97 ? -23.586 2.361 27.103 1.00 90.25 97 LYS A C 1
ATOM 783 O O . LYS A 1 97 ? -24.218 2.313 28.157 1.00 90.25 97 LYS A O 1
ATOM 788 N N . ALA A 1 98 ? -23.577 1.381 26.200 1.00 87.69 98 ALA A N 1
ATOM 789 C CA . ALA A 1 98 ? -24.299 0.123 26.366 1.00 87.69 98 ALA A CA 1
ATOM 790 C C . ALA A 1 98 ? -23.805 -0.650 27.599 1.00 87.69 98 ALA A C 1
ATOM 792 O O . ALA A 1 98 ? -24.611 -1.002 28.457 1.00 87.69 98 ALA A O 1
ATOM 793 N N . VAL A 1 99 ? -22.486 -0.805 27.760 1.00 88.81 99 VAL A N 1
ATOM 794 C CA . VAL A 1 99 ? -21.883 -1.484 28.921 1.00 88.81 99 VAL A CA 1
ATOM 795 C C . VAL A 1 99 ? -22.285 -0.806 30.232 1.00 88.81 99 VAL A C 1
ATOM 797 O O . VAL A 1 99 ? -22.758 -1.470 31.147 1.00 88.81 99 VAL A O 1
ATOM 800 N N . ARG A 1 100 ? -22.199 0.529 30.315 1.00 89.12 100 ARG A N 1
ATOM 801 C CA . ARG A 1 100 ? -22.598 1.276 31.525 1.00 89.12 100 ARG A CA 1
ATOM 802 C C . ARG A 1 100 ? -24.085 1.150 31.862 1.00 89.12 100 ARG A C 1
ATOM 804 O O . ARG A 1 100 ? -24.461 1.310 33.021 1.00 89.12 100 ARG A O 1
ATOM 811 N N . ALA A 1 101 ? -24.950 0.972 30.866 1.00 87.44 101 ALA A N 1
ATOM 812 C CA . ALA A 1 101 ? -26.374 0.747 31.105 1.00 87.44 101 ALA A CA 1
ATOM 813 C C . ALA A 1 101 ? -26.609 -0.654 31.685 1.00 87.44 101 ALA A C 1
ATOM 815 O O . ALA A 1 101 ? -27.309 -0.781 32.687 1.00 87.44 101 ALA A O 1
ATOM 816 N N . VAL A 1 102 ? -25.953 -1.669 31.115 1.00 87.50 102 VAL A N 1
ATOM 817 C CA . VAL A 1 102 ? -26.035 -3.055 31.594 1.00 87.50 102 VAL A CA 1
ATOM 818 C C . VAL A 1 102 ? -25.477 -3.185 33.011 1.00 87.50 102 VAL A C 1
ATOM 820 O O . VAL A 1 102 ? -26.159 -3.750 33.859 1.00 87.50 102 VAL A O 1
ATOM 823 N N . SER A 1 103 ? -24.304 -2.614 33.308 1.00 88.75 103 SER A N 1
ATOM 824 C CA . SER A 1 103 ? -23.712 -2.682 34.655 1.00 88.75 103 SER A CA 1
ATOM 825 C C . SER A 1 103 ? -24.659 -2.147 35.732 1.00 88.75 103 SER A C 1
ATOM 827 O O . SER A 1 103 ? -24.911 -2.839 36.709 1.00 88.75 103 SER A O 1
ATOM 829 N N . ARG A 1 104 ? -25.283 -0.984 35.500 1.00 88.12 104 ARG A N 1
ATOM 830 C CA . ARG A 1 104 ? -26.255 -0.408 36.444 1.00 88.12 104 ARG A CA 1
ATOM 831 C C . ARG A 1 104 ? -27.503 -1.263 36.615 1.00 88.12 104 ARG A C 1
ATOM 833 O O . ARG A 1 104 ? -28.053 -1.347 37.706 1.00 88.12 104 ARG A O 1
ATOM 840 N N . GLN A 1 105 ? -27.975 -1.889 35.539 1.00 87.25 105 GLN A N 1
ATOM 841 C CA . GLN A 1 105 ? -29.128 -2.780 35.614 1.00 87.25 105 GLN A CA 1
ATOM 842 C C . GLN A 1 105 ? -28.812 -4.052 36.413 1.00 87.25 105 GLN A C 1
ATOM 844 O O . GLN A 1 105 ? -29.656 -4.499 37.188 1.00 87.25 105 GLN A O 1
ATOM 849 N N . VAL A 1 106 ? -27.604 -4.603 36.255 1.00 87.94 106 VAL A N 1
ATOM 850 C CA . VAL A 1 106 ? -27.126 -5.759 37.027 1.00 87.94 106 VAL A CA 1
ATOM 851 C C . VAL A 1 106 ? -26.978 -5.405 38.506 1.00 87.94 106 VAL A C 1
ATOM 853 O O . VAL A 1 106 ? -27.439 -6.171 39.346 1.00 87.94 106 VAL A O 1
ATOM 856 N N . GLU A 1 107 ? -26.416 -4.239 38.833 1.00 87.81 107 GLU A N 1
ATOM 857 C CA . GLU A 1 107 ? -26.317 -3.749 40.217 1.00 87.81 107 GLU A CA 1
ATOM 858 C C . GLU A 1 107 ? -27.704 -3.642 40.867 1.00 87.81 107 GLU A C 1
ATOM 860 O O . GLU A 1 107 ? -27.949 -4.287 41.884 1.00 87.81 107 GLU A O 1
ATOM 865 N N . MET A 1 108 ? -28.660 -2.976 40.209 1.00 82.00 108 MET A N 1
ATOM 866 C CA . MET A 1 108 ? -30.035 -2.863 40.718 1.00 82.00 108 MET A CA 1
ATOM 867 C C . MET A 1 108 ? -30.753 -4.216 40.854 1.00 82.00 108 MET A C 1
ATOM 869 O O . MET A 1 108 ? -31.609 -4.379 41.725 1.00 82.00 108 MET A O 1
ATOM 873 N N . MET A 1 109 ? -30.476 -5.183 39.971 1.00 81.31 109 MET A N 1
ATOM 874 C CA . MET A 1 109 ? -31.023 -6.542 40.091 1.00 81.31 109 MET A CA 1
ATOM 875 C C . MET A 1 109 ? -30.412 -7.288 41.279 1.00 81.31 109 MET A C 1
ATOM 877 O O . MET A 1 109 ? -31.142 -7.968 41.998 1.00 81.31 109 MET A O 1
ATOM 881 N N . ASN A 1 110 ? -29.108 -7.136 41.514 1.00 82.56 110 ASN A N 1
ATOM 882 C CA . ASN A 1 110 ? -28.422 -7.751 42.648 1.00 82.56 110 ASN A CA 1
ATOM 883 C C . ASN A 1 110 ? -28.886 -7.164 43.988 1.00 82.56 110 ASN A C 1
ATOM 885 O O . ASN A 1 110 ? -29.147 -7.929 44.913 1.00 82.56 110 ASN A O 1
ATOM 889 N N . GLU A 1 111 ? -29.064 -5.843 44.079 1.00 80.06 111 GLU A N 1
ATOM 890 C CA . GLU A 1 111 ? -29.592 -5.178 45.281 1.00 80.06 111 GLU A CA 1
ATOM 891 C C . GLU A 1 111 ? -31.012 -5.661 45.614 1.00 80.06 111 GLU A C 1
ATOM 893 O O . GLU A 1 111 ? -31.280 -6.093 46.733 1.00 80.06 111 GLU A O 1
ATOM 898 N N . LYS A 1 112 ? -31.907 -5.719 44.619 1.00 77.19 112 LYS A N 1
ATOM 899 C CA . LYS A 1 112 ? -33.281 -6.224 44.812 1.00 77.19 112 LYS A CA 1
ATOM 900 C C . LYS A 1 112 ? -33.338 -7.704 45.197 1.00 77.19 112 LYS A C 1
ATOM 902 O O . LYS A 1 112 ? -34.270 -8.122 45.884 1.00 77.19 112 LYS A O 1
ATOM 907 N N . ASN A 1 113 ? -32.384 -8.509 44.730 1.00 71.56 113 ASN A N 1
ATOM 908 C CA . ASN A 1 113 ? -32.274 -9.913 45.126 1.00 71.56 113 ASN A CA 1
ATOM 909 C C . ASN A 1 113 ? -31.798 -10.049 46.580 1.00 71.56 113 ASN A C 1
ATOM 911 O O . ASN A 1 113 ? -32.296 -10.922 47.289 1.00 71.56 113 ASN A O 1
ATOM 915 N N . LEU A 1 114 ? -30.895 -9.173 47.037 1.00 71.38 114 LEU A N 1
ATOM 916 C CA . LEU A 1 114 ? -30.443 -9.132 48.430 1.00 71.38 114 LEU A CA 1
ATOM 917 C C . LEU A 1 114 ? -31.587 -8.755 49.384 1.00 71.38 114 LEU A C 1
ATOM 919 O O . LEU A 1 114 ? -31.768 -9.407 50.408 1.00 71.38 114 LEU A O 1
ATOM 923 N N . GLU A 1 115 ? -32.410 -7.770 49.015 1.00 61.09 115 GLU A N 1
ATOM 924 C CA . GLU A 1 115 ? -33.576 -7.363 49.814 1.00 61.09 115 GLU A CA 1
ATOM 925 C C . GLU A 1 115 ? -34.657 -8.454 49.889 1.00 61.09 115 GLU A C 1
ATOM 927 O O . GLU A 1 115 ? -35.272 -8.652 50.935 1.00 61.09 115 GLU A O 1
ATOM 932 N N . LYS A 1 116 ? -34.879 -9.210 48.804 1.00 59.81 116 LYS A N 1
ATOM 933 C CA . LYS A 1 116 ? -35.847 -10.324 48.791 1.00 59.81 116 LYS A CA 1
ATOM 934 C C . LYS A 1 116 ? -35.358 -11.581 49.517 1.00 59.81 116 LYS A C 1
ATOM 936 O O . LYS A 1 116 ? -36.189 -12.379 49.943 1.00 59.81 116 LYS A O 1
ATOM 941 N N . GLY A 1 117 ? -34.046 -11.761 49.677 1.00 58.34 117 GLY A N 1
ATOM 942 C CA . GLY A 1 117 ? -33.451 -12.899 50.389 1.00 58.34 117 GLY A CA 1
ATOM 943 C C . GLY A 1 117 ? -33.661 -12.891 51.909 1.00 58.34 117 GLY A C 1
ATOM 944 O O . GLY A 1 117 ? -33.410 -13.903 52.551 1.00 58.34 117 GLY A O 1
ATOM 945 N N . LEU A 1 118 ? -34.149 -11.785 52.481 1.00 54.78 118 LEU A N 1
ATOM 946 C CA . LEU A 1 118 ? -34.407 -11.624 53.920 1.00 54.78 118 LEU A CA 1
ATOM 947 C C . LEU A 1 118 ? -35.868 -11.909 54.333 1.00 54.78 118 LEU A C 1
ATOM 949 O O . LEU A 1 118 ? -36.233 -11.679 55.480 1.00 54.78 118 LEU A O 1
ATOM 953 N N . GLY A 1 119 ? -36.714 -12.397 53.418 1.00 51.97 119 GLY A N 1
ATOM 954 C CA . GLY A 1 119 ? -38.137 -12.683 53.672 1.00 51.97 119 GLY A CA 1
ATOM 955 C C . GLY A 1 119 ? -38.490 -14.162 53.870 1.00 51.97 119 GLY A C 1
ATOM 956 O O . GLY A 1 119 ? -39.656 -14.517 53.725 1.00 51.97 119 GLY A O 1
ATOM 957 N N . GLY A 1 120 ? -37.504 -15.026 54.120 1.00 52.62 120 GLY A N 1
ATOM 958 C CA . GLY A 1 120 ? -37.666 -16.481 54.181 1.00 52.62 120 GLY A CA 1
ATOM 959 C C . GLY A 1 120 ? -37.451 -17.085 55.567 1.00 52.62 120 GLY A C 1
ATOM 960 O O . GLY A 1 120 ? -36.737 -18.071 55.662 1.00 52.62 120 GLY A O 1
ATOM 961 N N . ASP A 1 121 ? -38.047 -16.511 56.609 1.00 49.72 121 ASP A N 1
ATOM 962 C CA . ASP A 1 121 ? -38.268 -17.202 57.885 1.00 49.72 121 ASP A CA 1
ATOM 963 C C . ASP A 1 121 ? -39.767 -17.146 58.195 1.00 49.72 121 ASP A C 1
ATOM 965 O O . ASP A 1 1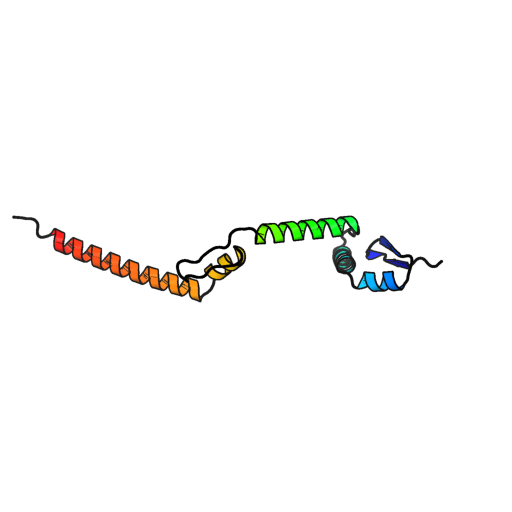21 ? -40.307 -16.116 58.609 1.00 49.72 121 ASP A O 1
ATOM 969 N N . GLY A 1 122 ? -40.440 -18.260 57.914 1.00 45.62 122 GLY A N 1
ATOM 970 C CA . GLY A 1 122 ? -41.824 -18.551 58.268 1.00 45.62 122 GLY A CA 1
ATOM 971 C C . GLY A 1 122 ? -41.978 -20.046 58.459 1.00 45.62 122 GLY A C 1
ATOM 972 O O . GLY A 1 122 ? -41.731 -20.771 57.469 1.00 45.62 122 GLY A O 1
#

Organism: Mustela putorius furo (NCBI:txid9669)

Sequence (122 aa):
MATYTCITCRVAFGDADVQRAHYKTDWHRYNLKRKVADMAPVTAEGFQERVRAQRAVTEQESKGTATYCTVCSKKFASFNAYENHLKSRRHVELEKKAVRAVSRQVEMMNEKNLEKGLGGDG

InterPro domains:
  IPR003604 Matrin/U1-C-like, C2H2-type zinc finger [SM00451] (1-35)
  IPR003604 Matrin/U1-C-like, C2H2-type zinc finger [SM00451] (64-98)
  IPR013087 Zinc finger C2H2-type [PS00028] (6-28)
  IPR013087 Zinc finger C2H2-type [PS00028] (69-91)
  IPR013087 Zinc finger C2H2-type [SM00355] (4-28)
  IPR013087 Zinc finger C2H2-type [SM00355] (67-91)
  IPR022755 Zinc finger, double-stranded RNA binding [PF12171] (68-91)
  IPR036236 Zinc finger C2H2 superfamily [SSF57667] (2-34)
  IPR036236 Zinc finger C2H2 superfamily [SSF57667] (57-106)
  IPR040025 Zinc finger protein 622/Rei1/Reh1 [PTHR13182] (1-113)

Foldseek 3Di:
DDWDDDPLAGDIDPDPVVNVVVCVDPLVVVSVVCVVVVHHRDHPVRVVVVVVVVVVVVVVQQVADQDADPLVRDTHSGPVVVVVVCVDPVNVVSVVVVVVVVVVVVVVVVVVVVVVVPPPDD

pLDDT: mean 86.0, std 12.05, range [45.62, 96.69]